Protein AF-A0A6B3DST4-F1 (afdb_monomer_lite)

pLDDT: mean 80.7, std 15.87, range [46.38, 97.56]

Structure (mmCIF, N/CA/C/O backbone):
data_AF-A0A6B3DST4-F1
#
_entry.id   AF-A0A6B3DST4-F1
#
loop_
_atom_site.group_PDB
_atom_site.id
_atom_site.type_symbol
_atom_site.label_atom_id
_atom_site.label_alt_id
_atom_site.label_comp_id
_atom_site.label_asym_id
_atom_site.label_entity_id
_atom_site.label_seq_id
_atom_site.pdbx_PDB_ins_code
_atom_site.Cartn_x
_atom_site.Cartn_y
_atom_site.Cartn_z
_atom_site.occupancy
_atom_site.B_iso_or_equiv
_atom_site.auth_seq_id
_atom_site.auth_comp_id
_atom_site.auth_asym_id
_atom_site.auth_atom_id
_atom_site.pdbx_PDB_model_num
ATOM 1 N N . GLY A 1 1 ? -2.144 -21.201 3.291 1.00 46.38 1 GLY A N 1
ATOM 2 C CA . GLY A 1 1 ? -1.252 -20.138 2.783 1.00 46.38 1 GLY A CA 1
ATOM 3 C C . GLY A 1 1 ? -1.174 -18.999 3.790 1.00 46.38 1 GLY A C 1
ATOM 4 O O . GLY A 1 1 ? -2.079 -18.903 4.613 1.00 46.38 1 GLY A O 1
ATOM 5 N N . PRO A 1 2 ? -0.139 -18.144 3.737 1.00 53.22 2 PRO A N 1
ATOM 6 C CA . PRO A 1 2 ? 0.113 -17.064 4.709 1.00 53.22 2 PRO A CA 1
ATOM 7 C C . PRO A 1 2 ? -1.036 -16.045 4.869 1.00 53.22 2 PRO A C 1
ATOM 9 O O . PRO A 1 2 ? -1.097 -15.336 5.865 1.00 53.22 2 PRO A O 1
ATOM 12 N N . GLY A 1 3 ? -2.012 -16.017 3.954 1.00 53.97 3 GLY A N 1
ATOM 13 C CA . GLY A 1 3 ? -3.234 -15.213 4.082 1.00 53.97 3 GLY A CA 1
ATOM 14 C C . GLY A 1 3 ? -4.227 -15.646 5.174 1.00 53.97 3 GLY A C 1
ATOM 15 O O . GLY A 1 3 ? -5.203 -14.930 5.383 1.00 53.97 3 GLY A O 1
ATOM 16 N N . ALA A 1 4 ? -4.004 -16.776 5.856 1.00 62.38 4 ALA A N 1
ATOM 17 C CA . ALA A 1 4 ? -4.901 -17.308 6.890 1.00 62.38 4 ALA A CA 1
ATOM 18 C C . ALA A 1 4 ? -4.432 -17.060 8.339 1.00 62.38 4 ALA A C 1
ATOM 20 O O . ALA A 1 4 ? -5.167 -17.398 9.263 1.00 62.38 4 ALA A O 1
ATOM 21 N N . ASP A 1 5 ? -3.239 -16.489 8.555 1.00 82.88 5 ASP A N 1
ATOM 22 C CA . ASP A 1 5 ? -2.756 -16.167 9.904 1.00 82.88 5 ASP A CA 1
ATOM 23 C C . ASP A 1 5 ? -3.495 -14.926 10.457 1.00 82.88 5 ASP A C 1
ATOM 25 O O . ASP A 1 5 ? -3.380 -13.835 9.878 1.00 82.88 5 ASP A O 1
ATOM 29 N N . PRO A 1 6 ? -4.237 -15.048 11.577 1.00 83.06 6 PRO A N 1
ATOM 30 C CA . PRO A 1 6 ? -4.947 -13.929 12.195 1.00 83.06 6 PRO A CA 1
ATOM 31 C C . PRO A 1 6 ? -4.037 -12.752 12.573 1.00 83.06 6 PRO A C 1
ATOM 33 O O . PRO A 1 6 ? -4.447 -11.594 12.451 1.00 83.06 6 PRO A O 1
ATOM 36 N N . ALA A 1 7 ? -2.801 -13.023 13.007 1.00 88.00 7 ALA A N 1
ATOM 37 C CA . ALA A 1 7 ? -1.846 -11.986 13.384 1.00 88.00 7 ALA A CA 1
ATOM 38 C C . ALA A 1 7 ? -1.395 -11.190 12.155 1.00 88.00 7 ALA A C 1
ATOM 40 O O . ALA A 1 7 ? -1.383 -9.954 12.167 1.00 88.00 7 ALA A O 1
ATOM 41 N N . TYR A 1 8 ? -1.099 -11.891 11.062 1.00 86.25 8 TYR A N 1
ATOM 42 C CA . TYR A 1 8 ? -0.717 -11.254 9.810 1.00 86.25 8 TYR A CA 1
ATOM 43 C C . TYR A 1 8 ? -1.873 -10.458 9.191 1.00 86.25 8 TYR A C 1
ATOM 45 O O . TYR A 1 8 ? -1.676 -9.328 8.742 1.00 86.25 8 TYR A O 1
ATOM 53 N N . ALA A 1 9 ? -3.103 -10.979 9.251 1.00 87.44 9 ALA A N 1
ATOM 54 C CA . ALA A 1 9 ? -4.294 -10.263 8.795 1.00 87.44 9 ALA A CA 1
ATOM 55 C C . ALA A 1 9 ? -4.500 -8.934 9.548 1.00 87.44 9 ALA A C 1
ATOM 57 O O . ALA A 1 9 ? -4.776 -7.900 8.927 1.00 87.44 9 ALA A O 1
ATOM 58 N N . PHE A 1 10 ? -4.310 -8.936 10.872 1.00 88.62 10 PHE A N 1
ATOM 59 C CA . PHE A 1 10 ? -4.368 -7.722 11.686 1.00 88.62 10 PHE A CA 1
ATOM 60 C C . PHE A 1 10 ? -3.271 -6.720 11.305 1.00 88.62 10 PHE A C 1
ATOM 62 O O . PHE A 1 10 ? -3.553 -5.535 11.092 1.00 88.62 10 PHE A O 1
ATOM 69 N N . LEU A 1 11 ? -2.023 -7.187 11.187 1.00 92.00 11 LEU A N 1
ATOM 70 C CA . LEU A 1 11 ? -0.893 -6.337 10.813 1.00 92.00 11 LEU A CA 1
ATOM 71 C C . LEU A 1 11 ? -1.097 -5.711 9.435 1.00 92.00 11 LEU A C 1
ATOM 73 O O . LEU A 1 11 ? -0.920 -4.502 9.293 1.00 92.00 11 LEU A O 1
ATOM 77 N N . ARG A 1 12 ? -1.557 -6.485 8.450 1.00 93.50 12 ARG A N 1
ATOM 78 C C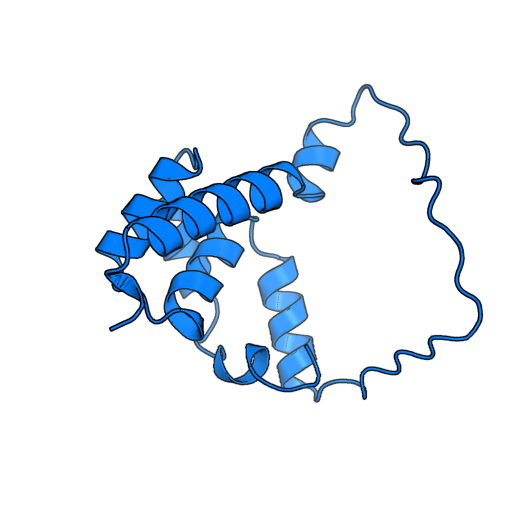A . ARG A 1 12 ? -1.875 -5.991 7.108 1.00 93.50 12 ARG A CA 1
ATOM 79 C C . ARG A 1 12 ? -2.895 -4.857 7.156 1.00 93.50 12 ARG A C 1
ATOM 81 O O . ARG A 1 12 ? -2.638 -3.785 6.614 1.00 93.50 12 ARG A O 1
ATOM 88 N N . ALA A 1 13 ? -4.027 -5.050 7.834 1.00 91.06 13 ALA A N 1
ATOM 89 C CA . ALA A 1 13 ? -5.051 -4.010 7.947 1.00 91.06 13 ALA A CA 1
ATOM 90 C C . ALA A 1 13 ? -4.505 -2.737 8.620 1.00 91.06 13 ALA A C 1
ATOM 92 O O . ALA A 1 13 ? -4.800 -1.621 8.183 1.00 91.06 13 ALA A O 1
ATOM 93 N N . ARG A 1 14 ? -3.662 -2.891 9.650 1.00 92.50 14 ARG A N 1
ATOM 94 C CA . ARG A 1 14 ? -3.006 -1.768 10.331 1.00 92.50 14 ARG A CA 1
ATOM 95 C C . ARG A 1 14 ? -2.039 -1.027 9.409 1.00 92.50 14 ARG A C 1
ATOM 97 O O . ARG A 1 14 ? -2.120 0.198 9.328 1.00 92.50 14 ARG A O 1
ATOM 104 N N . VAL A 1 15 ? -1.173 -1.747 8.699 1.00 92.94 15 VAL A N 1
ATOM 105 C CA . VAL A 1 15 ? -0.204 -1.176 7.754 1.00 92.94 15 VAL A CA 1
ATOM 106 C C . VAL A 1 15 ? -0.930 -0.430 6.637 1.00 92.94 15 VAL A C 1
ATOM 108 O O . VAL A 1 15 ? -0.656 0.752 6.422 1.00 92.94 15 VAL A O 1
ATOM 111 N N . VAL A 1 16 ? -1.929 -1.055 6.006 1.00 92.75 16 VAL A N 1
ATOM 112 C CA . VAL A 1 16 ? -2.737 -0.423 4.950 1.00 92.75 16 VAL A CA 1
ATOM 113 C C . VAL A 1 16 ? -3.400 0.850 5.472 1.00 92.75 16 VAL A C 1
ATOM 115 O O . VAL A 1 16 ? -3.270 1.906 4.857 1.00 92.75 16 VAL A O 1
ATOM 118 N N . ARG A 1 17 ? -4.034 0.807 6.650 1.00 92.06 17 ARG A N 1
ATOM 119 C CA . ARG A 1 17 ? -4.637 1.996 7.270 1.00 92.06 17 ARG A CA 1
ATOM 120 C C . ARG A 1 17 ? -3.618 3.121 7.470 1.00 92.06 17 ARG A C 1
ATOM 122 O O . ARG A 1 17 ? -3.904 4.271 7.135 1.00 92.06 17 ARG A O 1
ATOM 129 N N . THR A 1 18 ? -2.434 2.811 8.002 1.00 88.25 18 THR A N 1
ATOM 130 C CA . THR A 1 18 ? -1.383 3.818 8.221 1.00 88.25 18 THR A CA 1
ATOM 131 C C . THR A 1 18 ? -0.854 4.407 6.914 1.00 88.25 18 THR A C 1
ATOM 133 O O . THR A 1 18 ? -0.696 5.625 6.820 1.00 88.25 18 THR A O 1
ATOM 136 N N . ALA A 1 19 ? -0.665 3.582 5.882 1.00 88.75 19 ALA A N 1
ATOM 137 C CA . ALA A 1 19 ? -0.224 4.030 4.567 1.00 88.75 19 ALA A CA 1
ATOM 138 C C . ALA A 1 19 ? -1.261 4.953 3.905 1.00 88.75 19 ALA A C 1
ATOM 140 O O . ALA A 1 19 ? -0.916 6.031 3.422 1.00 88.75 19 ALA A O 1
ATOM 141 N N . LEU A 1 20 ? -2.549 4.592 3.961 1.00 89.88 20 LEU A N 1
ATOM 142 C CA . LEU A 1 20 ? -3.643 5.422 3.442 1.00 89.88 20 LEU A CA 1
ATOM 143 C C . LEU A 1 20 ? -3.768 6.760 4.188 1.00 89.88 20 LEU A C 1
ATOM 145 O O . LEU A 1 20 ? -4.079 7.789 3.585 1.00 89.88 20 LEU A O 1
ATOM 149 N N . ALA A 1 21 ? -3.501 6.782 5.496 1.00 86.25 21 ALA A N 1
ATOM 150 C CA . ALA A 1 21 ? -3.475 8.020 6.273 1.00 86.25 21 ALA A CA 1
ATOM 151 C C . ALA A 1 21 ? -2.317 8.952 5.866 1.00 86.25 21 ALA A C 1
ATOM 153 O O . ALA A 1 21 ? -2.451 10.175 5.952 1.00 86.25 21 ALA A O 1
ATOM 154 N N . ALA A 1 22 ? -1.206 8.391 5.386 1.00 82.19 22 ALA A N 1
ATOM 155 C CA . ALA A 1 22 ? -0.043 9.133 4.917 1.00 82.19 22 ALA A CA 1
ATOM 156 C C . ALA A 1 22 ? -0.156 9.605 3.454 1.00 82.19 22 ALA A C 1
ATOM 158 O O . ALA A 1 22 ? 0.769 10.254 2.962 1.00 82.19 22 ALA A O 1
ATOM 159 N N . ASP A 1 23 ? -1.257 9.348 2.744 1.00 81.38 23 ASP A N 1
ATOM 160 C CA . ASP A 1 23 ? -1.357 9.688 1.324 1.00 81.38 23 ASP A CA 1
ATOM 161 C C . ASP A 1 23 ? -1.149 11.201 1.065 1.00 81.38 23 ASP A C 1
ATOM 163 O O . ASP A 1 23 ? -1.890 12.047 1.585 1.00 81.38 23 ASP A O 1
ATOM 167 N N . PRO A 1 24 ? -0.125 11.592 0.284 1.00 70.19 24 PRO A N 1
ATOM 168 C CA . PRO A 1 24 ? 0.153 12.995 0.009 1.00 70.19 24 PRO A CA 1
ATOM 169 C C . PRO A 1 24 ? -0.955 13.678 -0.802 1.00 70.19 24 PRO A C 1
ATOM 171 O O . PRO A 1 24 ? -1.142 14.879 -0.616 1.00 70.19 24 PRO A O 1
ATOM 174 N N . LEU A 1 25 ? -1.715 12.961 -1.644 1.00 69.00 25 LEU A N 1
ATOM 175 C CA . LEU A 1 25 ? -2.850 13.536 -2.385 1.00 69.00 25 LEU A CA 1
ATOM 176 C C . LEU A 1 25 ? -3.984 13.930 -1.433 1.00 69.00 25 LEU A C 1
ATOM 178 O O . LEU A 1 25 ? -4.433 15.078 -1.450 1.00 69.00 25 LEU A O 1
ATOM 182 N N . ARG A 1 26 ? -4.353 13.041 -0.505 1.00 66.44 26 ARG A N 1
ATOM 183 C CA . ARG A 1 26 ? -5.283 13.353 0.590 1.00 66.44 26 ARG A CA 1
ATOM 184 C C . ARG A 1 26 ? -4.804 14.525 1.450 1.00 66.44 26 ARG A C 1
ATOM 186 O O . ARG A 1 26 ? -5.594 15.389 1.828 1.00 66.44 26 ARG A O 1
ATOM 193 N N . ARG A 1 27 ? -3.499 14.602 1.729 1.00 61.81 27 ARG A N 1
ATOM 194 C CA . ARG A 1 27 ? -2.917 15.724 2.481 1.00 61.81 27 ARG A CA 1
ATOM 195 C C . ARG A 1 27 ? -2.907 17.036 1.694 1.00 61.81 27 ARG A C 1
ATOM 197 O O . ARG A 1 27 ? -3.036 18.072 2.328 1.00 61.81 27 ARG A O 1
ATOM 204 N N . ARG A 1 28 ? -2.773 17.018 0.361 1.00 59.47 28 ARG A N 1
ATOM 205 C CA . ARG A 1 28 ? -2.899 18.210 -0.506 1.00 59.47 28 ARG A CA 1
ATOM 206 C C . ARG A 1 28 ? -4.336 18.739 -0.532 1.00 59.47 28 ARG A C 1
ATOM 208 O O . ARG A 1 28 ? -4.519 19.939 -0.372 1.00 59.47 28 ARG A O 1
ATOM 215 N N . ALA A 1 29 ? -5.336 17.860 -0.616 1.00 60.34 29 ALA A N 1
ATOM 216 C CA . ALA A 1 29 ? -6.747 18.248 -0.507 1.00 60.34 29 ALA A CA 1
ATOM 217 C C . ALA A 1 29 ? -7.096 18.849 0.872 1.00 60.34 29 ALA A C 1
ATOM 219 O O . ALA A 1 29 ? -7.880 19.785 0.966 1.00 60.34 29 ALA A O 1
ATOM 220 N N . ALA A 1 30 ? -6.465 18.365 1.948 1.00 59.56 30 ALA A N 1
ATOM 221 C CA . ALA A 1 30 ? -6.642 18.897 3.304 1.00 59.56 30 ALA A CA 1
ATOM 222 C C . ALA A 1 30 ? -5.766 20.134 3.627 1.00 59.56 30 ALA A C 1
ATOM 224 O O . ALA A 1 30 ? -5.804 20.644 4.751 1.00 59.56 30 ALA A O 1
ATOM 225 N N . ARG A 1 31 ? -4.937 20.610 2.685 1.00 55.44 31 ARG A N 1
ATOM 226 C CA . ARG A 1 31 ? -3.839 21.562 2.945 1.00 55.44 31 ARG A CA 1
ATOM 227 C C . ARG A 1 31 ? -4.144 23.034 2.764 1.00 55.44 31 ARG A C 1
ATOM 229 O O . ARG A 1 31 ? -3.217 23.833 2.729 1.00 55.44 31 ARG A O 1
ATOM 236 N N . SER A 1 32 ? -5.405 23.435 2.80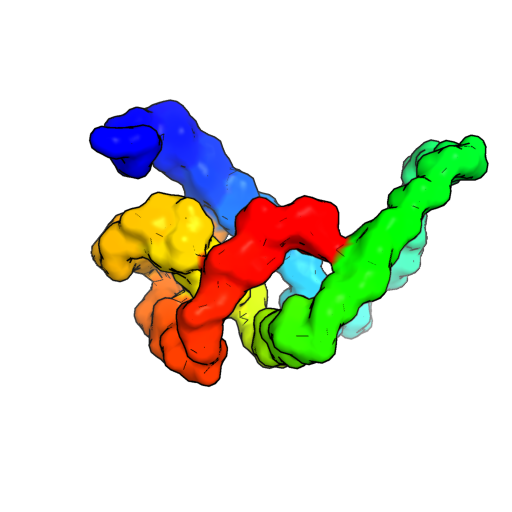5 1.00 56.03 32 SER A N 1
ATOM 237 C CA . SER A 1 32 ? -5.724 24.860 2.923 1.00 56.03 32 SER A CA 1
ATOM 238 C C . SER A 1 32 ? -5.317 25.471 4.280 1.00 56.03 32 SER A C 1
ATOM 240 O O . SER A 1 32 ? -5.431 26.681 4.429 1.00 56.03 32 SER A O 1
ATOM 242 N N . ARG A 1 33 ? -4.865 24.697 5.294 1.00 55.16 33 ARG A N 1
ATOM 243 C CA . ARG A 1 33 ? -4.615 25.239 6.656 1.00 55.16 33 ARG A CA 1
ATOM 244 C C . ARG A 1 33 ? -3.451 24.673 7.483 1.00 55.16 33 ARG A C 1
ATOM 246 O O . ARG A 1 33 ? -3.444 24.888 8.692 1.00 55.16 33 ARG A O 1
ATOM 253 N N . A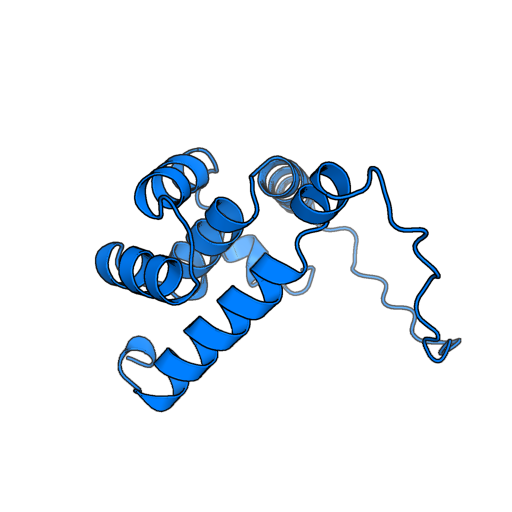RG A 1 34 ? -2.464 23.959 6.931 1.00 52.22 34 ARG A N 1
ATOM 254 C CA . ARG A 1 34 ? -1.307 23.525 7.752 1.00 52.22 34 ARG A CA 1
ATOM 255 C C . ARG A 1 34 ? 0.014 23.638 7.001 1.00 52.22 34 ARG A C 1
ATOM 257 O O . ARG A 1 34 ? 0.274 22.866 6.079 1.00 52.22 34 ARG A O 1
ATOM 264 N N . VAL A 1 35 ? 0.831 24.591 7.456 1.00 57.62 35 VAL A N 1
ATOM 265 C CA . VAL A 1 35 ? 2.273 24.697 7.197 1.00 57.62 35 VAL A CA 1
ATOM 266 C C . VAL A 1 35 ? 2.880 23.319 7.429 1.00 57.62 35 VAL A C 1
ATOM 268 O O . VAL A 1 35 ? 2.735 22.784 8.529 1.00 57.62 35 VAL A O 1
ATOM 271 N N . HIS A 1 36 ? 3.510 22.713 6.416 1.00 57.62 36 HIS A N 1
ATOM 272 C CA . HIS A 1 36 ? 4.361 21.566 6.702 1.00 57.62 36 HIS A CA 1
ATOM 273 C C . HIS A 1 36 ? 5.808 21.967 6.893 1.00 57.62 36 HIS A C 1
ATOM 275 O O . HIS A 1 36 ? 6.484 22.425 5.980 1.00 57.62 36 HIS A O 1
ATOM 281 N N . LEU A 1 37 ? 6.253 21.755 8.126 1.00 58.12 37 LEU A N 1
ATOM 282 C CA . LEU A 1 37 ? 7.656 21.666 8.453 1.00 58.12 37 LEU A CA 1
ATOM 283 C C . LEU A 1 37 ? 8.170 20.318 7.919 1.00 58.12 37 LEU A C 1
ATOM 285 O O . LEU A 1 37 ? 7.495 19.297 8.109 1.00 58.12 37 LEU A O 1
ATOM 289 N N . PRO A 1 38 ? 9.313 20.293 7.215 1.00 61.84 38 PRO A N 1
ATOM 290 C CA . PRO A 1 38 ? 9.963 19.043 6.848 1.00 61.84 38 PRO A CA 1
ATOM 291 C C . PRO A 1 38 ? 10.316 18.252 8.120 1.00 61.84 38 PRO A C 1
ATOM 293 O O . PRO A 1 38 ? 10.578 18.855 9.164 1.00 61.84 38 PRO A O 1
ATOM 296 N N . PRO A 1 39 ? 10.289 16.908 8.077 1.00 57.62 39 PRO A N 1
ATOM 297 C CA . PRO A 1 39 ? 10.643 16.112 9.240 1.00 57.62 39 PRO A CA 1
ATOM 298 C C . PRO A 1 39 ? 12.112 16.348 9.618 1.00 57.62 39 PRO A C 1
ATOM 300 O O . PRO A 1 39 ? 12.980 16.406 8.747 1.00 57.62 39 PRO A O 1
ATOM 303 N N . LEU A 1 40 ? 12.371 16.447 10.926 1.00 61.56 40 LEU A N 1
ATOM 304 C CA . LEU A 1 40 ? 13.696 16.438 11.558 1.00 61.56 40 LEU A CA 1
ATOM 305 C C . LEU A 1 40 ? 14.336 15.046 11.386 1.00 61.56 40 LEU A C 1
ATOM 307 O O . LEU A 1 40 ? 14.478 14.292 12.343 1.00 61.56 40 LEU A O 1
ATOM 311 N N . MET A 1 41 ? 14.608 14.634 10.150 1.00 52.97 41 MET A N 1
ATOM 312 C CA . MET A 1 41 ? 15.236 13.342 9.875 1.00 52.97 41 MET A CA 1
ATOM 313 C C . MET A 1 41 ? 16.745 13.434 10.129 1.00 52.97 41 MET A C 1
ATOM 315 O O . MET A 1 41 ? 17.352 14.447 9.768 1.00 52.97 41 MET A O 1
ATOM 319 N N . PRO A 1 42 ? 17.380 12.383 10.679 1.00 55.59 42 PRO A N 1
ATOM 320 C CA . PRO A 1 42 ? 18.831 12.291 10.682 1.00 55.59 42 PRO A CA 1
ATOM 321 C C . PRO A 1 42 ? 19.312 12.165 9.230 1.00 55.59 42 PRO A C 1
ATOM 323 O O . PRO A 1 42 ? 18.994 11.208 8.526 1.00 55.59 42 PRO A O 1
ATOM 326 N N . GLN A 1 43 ? 20.053 13.167 8.761 1.00 59.25 43 GLN A N 1
ATOM 327 C CA . GLN A 1 43 ? 20.693 13.159 7.449 1.00 59.25 43 GLN A CA 1
ATOM 328 C C . GLN A 1 43 ? 21.884 12.197 7.481 1.00 59.25 43 GLN A C 1
ATOM 330 O O . GLN A 1 43 ? 22.969 12.558 7.930 1.00 59.25 43 GLN A O 1
ATOM 335 N N . VAL A 1 44 ? 21.703 10.969 6.999 1.00 59.28 44 VAL A N 1
ATOM 336 C CA . VAL A 1 44 ? 22.830 10.057 6.766 1.00 59.28 44 VAL A CA 1
ATOM 337 C C . VAL A 1 44 ? 23.481 10.376 5.421 1.00 59.28 44 VAL A C 1
ATOM 339 O O . VAL A 1 44 ? 22.990 10.003 4.358 1.00 59.28 44 VAL A O 1
ATOM 342 N N . TRP A 1 45 ? 24.607 11.086 5.471 1.00 52.84 45 TRP A N 1
ATOM 343 C CA . TRP A 1 45 ? 25.520 11.228 4.340 1.00 52.84 45 TRP A CA 1
ATOM 344 C C . TRP A 1 45 ? 26.184 9.869 4.078 1.00 52.84 45 TRP A C 1
ATOM 346 O O . TRP A 1 45 ? 26.922 9.380 4.927 1.00 52.84 45 TRP A O 1
ATOM 356 N N . GLY A 1 46 ? 25.927 9.246 2.924 1.00 60.16 46 GLY A N 1
ATOM 357 C CA . GLY A 1 46 ? 26.682 8.062 2.480 1.00 60.16 46 GLY A CA 1
ATOM 358 C C . GLY A 1 46 ? 25.864 6.851 2.034 1.00 60.16 46 GLY A C 1
ATOM 359 O O . GLY A 1 46 ? 26.428 5.957 1.409 1.00 60.16 46 GLY A O 1
ATOM 360 N N . LEU A 1 47 ? 24.545 6.821 2.249 1.00 57.06 47 LEU A N 1
ATOM 361 C CA . LEU A 1 47 ? 23.696 5.828 1.586 1.00 57.06 47 LEU A CA 1
ATOM 362 C C . LEU A 1 47 ? 23.413 6.283 0.155 1.00 57.06 47 LEU A C 1
ATOM 364 O O . LEU A 1 47 ? 22.418 6.944 -0.134 1.00 57.06 47 LEU A O 1
ATOM 368 N N . LYS A 1 48 ? 24.317 5.922 -0.757 1.00 53.47 48 LYS A N 1
ATOM 369 C CA . LYS A 1 48 ? 24.047 5.946 -2.193 1.00 53.47 48 LYS A CA 1
ATOM 370 C C . LYS A 1 48 ? 23.132 4.763 -2.507 1.00 53.47 48 LYS A C 1
ATOM 372 O O . LYS A 1 48 ? 23.576 3.732 -3.001 1.00 53.47 48 LYS A O 1
ATOM 377 N N . LEU A 1 49 ? 21.848 4.904 -2.174 1.00 54.56 49 LEU A N 1
ATOM 378 C CA . LEU A 1 49 ? 20.821 4.096 -2.814 1.00 54.56 49 LEU A CA 1
ATOM 379 C C . LEU A 1 49 ? 20.770 4.615 -4.250 1.00 54.56 49 LEU A C 1
ATOM 381 O O . LEU A 1 49 ? 20.133 5.621 -4.545 1.00 54.56 49 LEU A O 1
ATOM 385 N N . PHE A 1 50 ? 21.569 4.013 -5.120 1.00 51.06 50 PHE A N 1
ATOM 386 C CA . PHE A 1 50 ? 21.309 4.062 -6.542 1.00 51.06 50 PHE A CA 1
ATOM 387 C C . PHE A 1 50 ? 20.378 2.890 -6.815 1.00 51.06 50 PHE A C 1
ATOM 389 O O . PHE A 1 50 ? 20.887 1.806 -7.118 1.00 51.06 50 PHE A O 1
ATOM 396 N N . PRO A 1 51 ? 19.043 3.036 -6.695 1.00 55.22 51 PRO A N 1
ATOM 397 C CA . PRO A 1 51 ? 18.213 2.134 -7.466 1.00 55.22 51 PRO A CA 1
ATOM 398 C C . PRO A 1 51 ? 18.738 2.260 -8.898 1.00 55.22 51 PRO A C 1
ATOM 400 O O . PRO A 1 51 ? 18.892 3.373 -9.419 1.00 55.22 51 PRO A O 1
ATOM 403 N N . ARG A 1 52 ? 19.164 1.143 -9.497 1.00 55.06 52 ARG A N 1
ATOM 404 C CA . ARG A 1 52 ? 19.418 1.150 -10.939 1.00 55.06 52 ARG A CA 1
ATOM 405 C C . ARG A 1 52 ? 18.116 1.644 -11.542 1.00 55.06 52 ARG A C 1
ATOM 407 O O . ARG A 1 52 ? 17.067 1.171 -11.119 1.00 55.06 52 ARG A O 1
ATOM 414 N N . SER A 1 53 ? 18.182 2.649 -12.415 1.00 57.28 53 SER A N 1
ATOM 415 C CA . SER A 1 53 ? 16.997 3.159 -13.095 1.00 57.28 53 SER A CA 1
ATOM 416 C C . SER A 1 53 ? 16.231 1.941 -13.596 1.00 57.28 53 SER A C 1
ATOM 418 O O . SER A 1 53 ? 16.783 1.193 -14.407 1.00 57.28 53 SER A O 1
ATOM 420 N N . GLY A 1 54 ? 15.042 1.692 -13.039 1.00 63.81 54 GLY A N 1
ATOM 421 C CA . GLY A 1 54 ? 14.179 0.624 -13.527 1.00 63.81 54 GLY A CA 1
ATOM 422 C C . GLY A 1 54 ? 14.019 0.790 -15.035 1.00 63.81 54 GLY A C 1
ATOM 423 O O . GLY A 1 54 ? 14.145 1.907 -15.560 1.00 63.81 54 GLY A O 1
ATOM 424 N N . GLY A 1 55 ? 13.817 -0.312 -15.746 1.00 78.75 55 GLY A N 1
ATOM 425 C CA . GLY A 1 55 ? 13.542 -0.261 -17.173 1.00 78.75 55 GLY A CA 1
ATOM 426 C C . GLY A 1 55 ? 12.335 0.632 -17.505 1.00 78.75 55 GLY A C 1
ATOM 427 O O . GLY A 1 55 ? 11.637 1.193 -16.652 1.00 78.75 55 GLY A O 1
ATOM 428 N N . ALA A 1 56 ? 12.091 0.813 -18.802 1.00 83.38 56 ALA A N 1
ATOM 429 C CA . ALA A 1 56 ? 10.997 1.664 -19.269 1.00 83.38 56 ALA A CA 1
ATOM 430 C C . ALA A 1 56 ? 9.621 1.202 -18.745 1.00 83.38 56 ALA A C 1
ATOM 432 O O . ALA A 1 56 ? 8.731 2.030 -18.551 1.00 83.38 56 ALA A O 1
ATOM 433 N N . ASP A 1 57 ? 9.456 -0.097 -18.487 1.00 81.12 57 ASP A N 1
ATOM 434 C CA . ASP A 1 57 ? 8.206 -0.683 -18.009 1.00 81.12 57 ASP A CA 1
ATOM 435 C C . ASP A 1 57 ? 7.944 -0.418 -16.524 1.00 81.12 57 ASP A C 1
ATOM 437 O O . ASP A 1 57 ? 6.797 -0.178 -16.144 1.00 81.12 57 ASP A O 1
ATOM 441 N N . GLU A 1 58 ? 8.987 -0.405 -15.701 1.00 82.31 58 GLU A N 1
ATOM 442 C CA . GLU A 1 58 ? 8.954 -0.081 -14.278 1.00 82.31 58 GLU A CA 1
ATOM 443 C C . GLU A 1 58 ? 8.608 1.395 -14.086 1.00 82.31 58 GLU A C 1
ATOM 445 O O . GLU A 1 58 ? 7.739 1.731 -13.282 1.00 82.31 58 GLU A O 1
ATOM 450 N N . LEU A 1 59 ? 9.202 2.277 -14.900 1.00 84.81 59 LEU A N 1
ATOM 451 C CA . LEU A 1 59 ? 8.863 3.700 -14.900 1.00 84.81 59 LEU A CA 1
ATOM 452 C C . LEU A 1 59 ? 7.433 3.951 -15.403 1.00 84.81 59 LEU A C 1
ATOM 454 O O . LEU A 1 59 ? 6.721 4.795 -14.855 1.00 84.81 59 LEU A O 1
ATOM 458 N N . ALA A 1 60 ? 6.995 3.231 -16.439 1.00 88.44 60 ALA A N 1
ATOM 459 C CA . ALA A 1 60 ? 5.623 3.325 -16.928 1.00 88.44 60 ALA A CA 1
ATOM 460 C C . ALA A 1 60 ? 4.615 2.856 -15.865 1.00 88.44 60 ALA A C 1
ATOM 462 O O . ALA A 1 60 ? 3.590 3.512 -15.662 1.00 88.44 60 ALA A O 1
ATOM 463 N N . LEU A 1 61 ? 4.924 1.768 -15.151 1.00 88.31 61 LEU A N 1
ATOM 464 C CA . LEU A 1 61 ? 4.106 1.280 -14.045 1.00 88.31 61 LEU A CA 1
ATOM 465 C C . LEU A 1 61 ? 4.063 2.294 -12.894 1.00 88.31 61 LEU A C 1
ATOM 467 O O . LEU A 1 61 ? 2.977 2.591 -12.397 1.00 88.31 61 LEU A O 1
ATOM 471 N N . ASP A 1 62 ? 5.204 2.865 -12.502 1.00 87.00 62 ASP A N 1
ATOM 472 C CA . ASP A 1 62 ? 5.264 3.880 -11.444 1.00 87.00 62 ASP A CA 1
ATOM 473 C C . ASP A 1 62 ? 4.389 5.098 -11.783 1.00 87.00 62 ASP A C 1
ATOM 475 O O . ASP A 1 62 ? 3.576 5.536 -10.967 1.00 87.00 62 ASP A O 1
ATOM 479 N N . GLN A 1 63 ? 4.440 5.585 -13.028 1.00 89.56 63 GLN A N 1
ATOM 480 C CA . GLN A 1 63 ? 3.582 6.685 -13.487 1.00 89.56 63 GLN A CA 1
ATOM 481 C C . GLN A 1 63 ? 2.088 6.329 -13.444 1.00 89.56 63 GLN A C 1
ATOM 483 O O . GLN A 1 63 ? 1.271 7.133 -12.983 1.00 89.56 63 GLN A O 1
ATOM 488 N N . GLN A 1 64 ? 1.717 5.127 -13.895 1.00 92.19 64 GLN A N 1
ATOM 489 C CA . GLN A 1 64 ? 0.332 4.648 -13.843 1.00 92.19 64 GLN A CA 1
ATOM 490 C C . GLN A 1 64 ? -0.173 4.546 -12.400 1.00 92.19 64 GLN A C 1
ATOM 492 O O . GLN A 1 64 ? -1.274 5.008 -12.093 1.00 92.19 64 GLN A O 1
ATOM 497 N N . LEU A 1 65 ? 0.640 3.994 -11.495 1.00 91.06 65 LEU A N 1
ATOM 498 C CA . LEU A 1 65 ? 0.303 3.881 -10.079 1.00 91.06 65 LEU A CA 1
ATOM 499 C C . LEU A 1 65 ? 0.221 5.257 -9.412 1.00 91.06 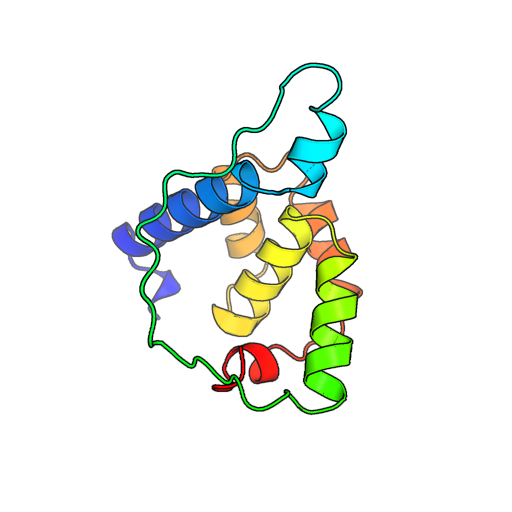65 LEU A C 1
ATOM 501 O O . LEU A 1 65 ? -0.716 5.505 -8.653 1.00 91.06 65 LEU A O 1
ATOM 505 N N . ALA A 1 66 ? 1.138 6.177 -9.713 1.00 89.31 66 ALA A N 1
ATOM 506 C CA . ALA A 1 66 ? 1.137 7.534 -9.168 1.00 89.31 66 ALA A CA 1
ATOM 507 C C . ALA A 1 66 ? -0.141 8.319 -9.518 1.00 89.31 66 ALA A C 1
ATOM 509 O O . ALA A 1 66 ? -0.589 9.146 -8.718 1.00 89.31 66 ALA A O 1
ATOM 510 N N . ALA A 1 67 ? -0.755 8.032 -10.670 1.00 91.12 67 ALA A N 1
ATOM 511 C CA . ALA A 1 67 ? -2.023 8.624 -11.093 1.00 91.12 67 ALA A CA 1
ATOM 512 C C . ALA A 1 67 ? -3.253 8.046 -10.362 1.00 91.12 67 ALA A C 1
ATOM 514 O O . ALA A 1 67 ? -4.310 8.681 -10.333 1.00 91.12 67 ALA A O 1
ATOM 515 N N . LEU A 1 68 ? -3.143 6.860 -9.753 1.00 92.38 68 LEU A N 1
ATOM 516 C CA . LEU A 1 68 ? -4.239 6.246 -9.008 1.00 92.38 68 LEU A CA 1
ATOM 517 C C . LEU A 1 68 ? -4.426 6.881 -7.622 1.00 92.38 68 LEU A C 1
ATOM 519 O O . LEU A 1 68 ? -3.454 7.273 -6.973 1.00 92.38 68 LEU A O 1
ATOM 523 N N . PRO A 1 69 ? -5.658 6.906 -7.081 1.00 92.19 69 PRO A N 1
ATOM 524 C CA . PRO A 1 69 ? -5.874 7.235 -5.677 1.00 92.19 69 PRO A CA 1
ATOM 525 C C . PRO A 1 69 ? -5.283 6.149 -4.761 1.00 92.19 69 PRO A C 1
ATOM 527 O O . PRO A 1 69 ? -5.194 4.976 -5.128 1.00 92.19 69 PRO A O 1
ATOM 530 N N . ALA A 1 70 ? -4.913 6.519 -3.532 1.00 93.50 70 ALA A N 1
ATOM 531 C CA . ALA A 1 70 ? -4.230 5.608 -2.606 1.00 93.50 70 ALA A CA 1
ATOM 532 C C . ALA A 1 70 ? -4.958 4.274 -2.332 1.00 93.50 70 ALA A C 1
ATOM 534 O O . ALA A 1 70 ? -4.280 3.246 -2.316 1.00 93.50 70 ALA A O 1
ATOM 535 N N . PRO A 1 71 ? -6.298 4.230 -2.176 1.00 95.94 71 PRO A N 1
ATOM 536 C CA . PRO A 1 71 ? -7.012 2.963 -2.028 1.00 95.94 71 PRO A CA 1
ATOM 537 C C . PRO A 1 71 ? -6.858 2.029 -3.233 1.00 95.94 71 PRO A C 1
ATOM 539 O O . PRO A 1 71 ? -6.742 0.822 -3.048 1.00 95.94 71 PRO A O 1
ATOM 542 N N . ALA A 1 72 ? -6.813 2.571 -4.453 1.00 96.25 72 ALA A N 1
ATOM 543 C CA . ALA A 1 72 ? -6.646 1.774 -5.665 1.00 96.25 72 ALA A CA 1
ATOM 544 C C . ALA A 1 72 ? -5.222 1.211 -5.781 1.00 96.25 72 ALA A C 1
ATOM 546 O O . ALA A 1 72 ? -5.055 0.038 -6.101 1.00 96.25 72 ALA A O 1
ATOM 547 N N . ARG A 1 73 ? -4.194 1.990 -5.412 1.00 95.44 73 ARG A N 1
ATOM 548 C CA . ARG A 1 73 ? -2.819 1.464 -5.301 1.00 95.44 73 ARG A CA 1
ATOM 549 C C . ARG A 1 73 ? -2.721 0.328 -4.279 1.00 95.44 73 ARG A C 1
ATOM 551 O O . ARG A 1 73 ? -2.088 -0.687 -4.543 1.00 95.44 73 ARG A O 1
ATOM 558 N N . ALA A 1 74 ? -3.376 0.479 -3.125 1.00 96.25 74 ALA A N 1
ATOM 559 C CA . ALA A 1 74 ? -3.421 -0.576 -2.115 1.00 96.25 74 ALA A CA 1
ATOM 560 C C . ALA A 1 74 ? -4.121 -1.838 -2.650 1.00 96.25 74 ALA A C 1
ATOM 562 O O . ALA A 1 74 ? -3.616 -2.939 -2.457 1.00 96.25 74 ALA A O 1
ATOM 563 N N . ALA A 1 75 ? -5.242 -1.684 -3.362 1.00 97.19 75 ALA A N 1
ATOM 564 C CA . ALA A 1 75 ? -5.946 -2.799 -3.991 1.00 97.19 75 ALA A CA 1
ATOM 565 C C . ALA A 1 75 ? -5.075 -3.532 -5.028 1.00 97.19 75 ALA A C 1
ATOM 567 O O . ALA A 1 75 ? -5.066 -4.760 -5.040 1.00 97.19 75 ALA A O 1
ATO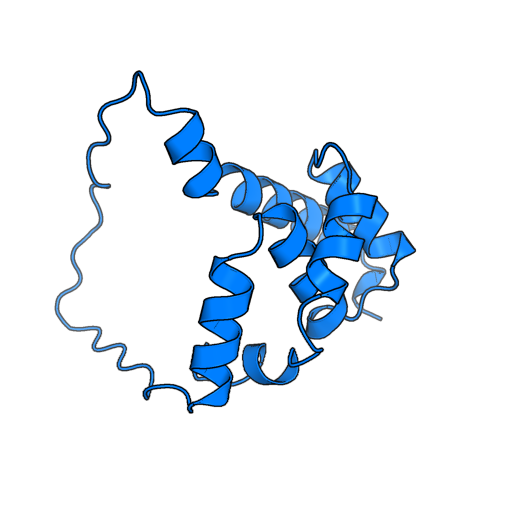M 568 N N . TYR A 1 76 ? -4.316 -2.797 -5.850 1.00 95.12 76 TYR A N 1
ATOM 569 C CA . TYR A 1 76 ? -3.382 -3.366 -6.829 1.00 95.12 76 TYR A CA 1
ATOM 570 C C . TYR A 1 76 ? -2.337 -4.271 -6.155 1.00 95.12 76 TYR A C 1
ATOM 572 O O . TYR A 1 76 ? -2.212 -5.444 -6.496 1.00 95.12 76 TYR A O 1
ATOM 580 N N . VAL A 1 77 ? -1.662 -3.764 -5.117 1.00 93.56 77 VAL A N 1
ATOM 581 C CA . VAL A 1 77 ? -0.630 -4.511 -4.374 1.00 93.56 77 VAL A CA 1
ATOM 582 C C . VAL A 1 77 ? -1.203 -5.735 -3.657 1.00 93.56 77 VAL A C 1
ATOM 584 O O . VAL A 1 77 ? -0.629 -6.819 -3.728 1.00 93.56 77 VAL A O 1
ATOM 587 N N . LEU A 1 78 ? -2.348 -5.591 -2.985 1.00 94.56 78 LEU A N 1
ATOM 588 C CA . LEU A 1 78 ? -2.975 -6.696 -2.256 1.00 94.56 78 LEU A CA 1
ATOM 589 C C . LEU A 1 78 ? -3.398 -7.850 -3.181 1.00 94.56 78 LEU A C 1
ATOM 591 O O . LEU A 1 78 ? -3.397 -9.006 -2.766 1.00 94.56 78 LEU A O 1
ATOM 595 N N . ARG A 1 79 ? -3.765 -7.545 -4.427 1.00 93.44 79 ARG A N 1
ATOM 596 C CA . ARG A 1 79 ? -4.134 -8.557 -5.423 1.00 93.44 79 ARG A CA 1
ATOM 597 C C . ARG A 1 79 ? -2.925 -9.194 -6.075 1.00 93.44 79 ARG A C 1
ATOM 599 O O . ARG A 1 79 ? -2.908 -10.403 -6.231 1.00 93.44 79 ARG A O 1
ATOM 606 N N . GLY A 1 80 ? -1.944 -8.396 -6.473 1.00 89.88 80 GLY A N 1
ATOM 607 C CA . GLY A 1 80 ? -0.837 -8.911 -7.263 1.00 89.88 80 GLY A CA 1
ATOM 608 C C . GLY A 1 80 ? 0.321 -9.456 -6.425 1.00 89.88 80 GLY A C 1
ATOM 609 O O . GLY A 1 80 ? 0.799 -10.553 -6.699 1.00 89.88 80 GLY A O 1
ATOM 610 N N . LEU A 1 81 ? 0.766 -8.726 -5.391 1.00 86.88 81 LEU A N 1
ATOM 611 C CA . LEU A 1 81 ? 1.911 -9.138 -4.561 1.00 86.88 81 LEU A CA 1
ATOM 612 C C . LEU A 1 81 ? 1.475 -10.107 -3.468 1.00 86.88 81 LEU A C 1
ATOM 614 O O . LEU A 1 81 ? 2.088 -11.148 -3.264 1.00 86.88 81 LEU A O 1
ATOM 618 N N . GLU A 1 82 ? 0.388 -9.773 -2.776 1.00 88.31 82 GLU A N 1
ATOM 619 C CA . GLU A 1 82 ? -0.141 -10.603 -1.688 1.00 88.31 82 GLU A CA 1
ATOM 620 C C . GLU A 1 82 ? -1.076 -11.713 -2.193 1.00 88.31 82 GLU A C 1
ATOM 622 O O . GLU A 1 82 ? -1.533 -12.533 -1.393 1.00 88.31 82 GLU A O 1
ATOM 627 N N . GLN A 1 83 ? -1.372 -11.730 -3.501 1.00 91.12 83 GLN A N 1
ATOM 628 C CA . GLN A 1 83 ? -2.196 -12.740 -4.177 1.00 91.12 83 GLN A CA 1
ATOM 629 C C . GLN A 1 83 ? -3.534 -13.005 -3.475 1.00 91.12 83 GLN A C 1
ATOM 631 O O . GLN A 1 83 ? -4.038 -14.131 -3.446 1.00 91.12 83 GLN A O 1
ATOM 636 N N . LEU A 1 84 ? -4.114 -11.967 -2.864 1.00 93.12 84 LEU A N 1
ATOM 637 C CA . LEU A 1 84 ? -5.373 -12.104 -2.151 1.00 93.12 84 LEU A CA 1
ATOM 638 C C . LEU A 1 84 ? -6.540 -12.215 -3.132 1.00 93.12 84 LEU A C 1
ATOM 640 O O . LEU A 1 84 ? -6.610 -11.440 -4.091 1.00 93.12 84 LEU A O 1
ATOM 644 N N . PRO A 1 85 ? -7.510 -13.104 -2.854 1.00 93.56 85 PRO A N 1
ATOM 645 C CA . PRO A 1 85 ? -8.759 -13.109 -3.594 1.00 93.56 85 PRO A CA 1
ATOM 646 C C . PRO A 1 85 ? -9.525 -11.805 -3.332 1.00 93.56 85 PRO A C 1
ATOM 648 O O . PRO A 1 85 ? -9.358 -11.153 -2.296 1.00 93.56 85 PRO A O 1
ATOM 651 N N . GLU A 1 86 ? -10.364 -11.405 -4.286 1.00 94.19 86 GLU A N 1
ATOM 652 C CA . GLU A 1 86 ? -11.030 -10.098 -4.275 1.00 94.19 86 GLU A CA 1
ATOM 653 C C . GLU A 1 86 ? -11.843 -9.850 -2.994 1.00 94.19 86 GLU A C 1
ATOM 655 O O . GLU A 1 86 ? -11.778 -8.764 -2.417 1.00 94.19 86 GLU A O 1
ATOM 660 N N . ASP A 1 87 ? -12.531 -10.869 -2.478 1.00 95.69 87 ASP A N 1
ATOM 661 C CA . ASP A 1 87 ? -13.285 -10.793 -1.225 1.00 95.69 87 ASP A CA 1
ATOM 662 C C . ASP A 1 87 ? -12.384 -10.431 -0.031 1.00 95.69 87 ASP A C 1
ATOM 664 O O . ASP A 1 87 ? -12.754 -9.617 0.820 1.00 95.69 87 ASP A O 1
ATOM 668 N N . ALA A 1 88 ? -11.171 -10.987 0.024 1.00 94.88 88 ALA A N 1
ATOM 669 C CA . ALA A 1 88 ? -10.193 -10.669 1.055 1.00 94.88 88 ALA A CA 1
ATOM 670 C C . ALA A 1 88 ? -9.648 -9.244 0.900 1.00 94.88 88 ALA A C 1
ATOM 672 O O . ALA A 1 88 ? -9.461 -8.553 1.903 1.00 94.88 88 ALA A O 1
ATOM 673 N N . VAL A 1 89 ? -9.449 -8.774 -0.331 1.00 96.50 89 VAL A N 1
ATOM 674 C CA . VAL A 1 89 ? -9.021 -7.395 -0.611 1.00 96.50 89 VAL A CA 1
ATOM 675 C C . VAL A 1 89 ? -10.083 -6.401 -0.154 1.00 96.50 89 VAL A C 1
ATOM 677 O O . VAL A 1 89 ? -9.767 -5.462 0.579 1.00 96.50 89 VAL A O 1
ATOM 680 N N . LEU A 1 90 ? -11.350 -6.642 -0.497 1.00 97.50 90 LEU A N 1
ATOM 681 C CA . LEU A 1 90 ? -12.477 -5.819 -0.055 1.00 97.50 90 LEU A CA 1
ATOM 682 C C . LEU A 1 90 ? -12.563 -5.763 1.476 1.00 97.50 90 LEU A C 1
ATOM 684 O O . LEU A 1 90 ? -12.704 -4.673 2.039 1.00 97.50 90 LEU A O 1
ATOM 688 N N . ARG A 1 91 ? -12.399 -6.905 2.163 1.00 96.38 91 ARG A N 1
ATOM 689 C CA . ARG A 1 91 ? -12.351 -6.958 3.635 1.00 96.38 91 ARG A CA 1
ATOM 690 C C . ARG A 1 91 ? -11.208 -6.122 4.207 1.00 96.38 91 ARG A C 1
ATOM 692 O O . ARG A 1 91 ? -11.436 -5.355 5.139 1.00 96.38 91 ARG A O 1
ATOM 699 N N . VAL A 1 92 ? -9.996 -6.235 3.661 1.00 96.56 92 VAL A N 1
ATOM 700 C CA . VAL A 1 92 ? -8.826 -5.477 4.140 1.00 96.56 92 VAL A CA 1
ATOM 701 C C . VAL A 1 92 ? -9.022 -3.973 3.942 1.00 96.56 92 VAL A C 1
ATOM 703 O O . VAL A 1 92 ? -8.768 -3.199 4.864 1.00 96.56 92 VAL A O 1
ATOM 706 N N . LEU A 1 93 ? -9.504 -3.545 2.774 1.00 96.94 93 LEU A N 1
ATOM 707 C CA . LEU A 1 93 ? -9.745 -2.130 2.480 1.00 96.94 93 LEU A CA 1
ATOM 708 C C . LEU A 1 93 ? -10.864 -1.550 3.354 1.00 96.94 93 LEU A C 1
ATOM 710 O O . LEU A 1 93 ? -10.714 -0.453 3.896 1.00 96.94 93 LEU A O 1
ATOM 714 N N . SER A 1 94 ? -11.949 -2.301 3.555 1.00 96.75 94 SER A N 1
ATOM 715 C CA . SER A 1 94 ? -13.022 -1.924 4.480 1.00 96.75 94 SER A CA 1
ATOM 716 C C . SER A 1 94 ? -12.495 -1.795 5.913 1.00 96.75 94 SER A C 1
ATOM 718 O O . SER A 1 94 ? -12.671 -0.756 6.551 1.00 96.75 94 SER A O 1
ATOM 720 N N . ALA A 1 95 ? -11.731 -2.785 6.387 1.00 94.31 95 ALA A N 1
ATOM 721 C CA . ALA A 1 95 ? -11.084 -2.746 7.697 1.00 94.31 95 ALA A CA 1
ATOM 722 C C . ALA A 1 95 ? -10.065 -1.601 7.823 1.00 94.31 95 ALA A C 1
ATOM 724 O O . ALA A 1 95 ? -9.805 -1.125 8.928 1.00 94.31 95 ALA A O 1
ATOM 725 N N . ALA A 1 96 ? -9.494 -1.117 6.720 1.00 93.12 96 ALA A N 1
ATOM 726 C CA . ALA A 1 96 ? -8.622 0.053 6.697 1.00 93.12 96 ALA A CA 1
ATOM 727 C C . ALA A 1 96 ? -9.384 1.395 6.681 1.00 93.12 96 ALA A C 1
ATOM 729 O O . ALA A 1 96 ? -8.753 2.446 6.801 1.00 93.12 96 ALA A O 1
ATOM 730 N N . GLY A 1 97 ? -10.718 1.377 6.589 1.00 93.88 97 GLY A N 1
ATOM 731 C CA . GLY A 1 97 ? -11.571 2.567 6.575 1.00 93.88 97 GLY A CA 1
ATOM 732 C C . GLY A 1 97 ? -11.736 3.207 5.194 1.00 93.88 97 GLY A C 1
ATOM 733 O O . GLY A 1 97 ? -12.020 4.401 5.105 1.00 93.88 97 GLY A O 1
ATOM 734 N N . VAL A 1 98 ? -11.529 2.450 4.111 1.00 95.88 98 VAL A N 1
ATOM 735 C CA . VAL A 1 98 ? -11.811 2.919 2.746 1.00 95.88 98 VAL A CA 1
ATOM 736 C C . VAL A 1 98 ? -13.324 3.028 2.551 1.00 95.88 98 VAL A C 1
ATOM 738 O O . VAL A 1 98 ? -14.045 2.066 2.792 1.00 95.88 98 VAL A O 1
ATOM 741 N N . ALA A 1 99 ? -13.793 4.194 2.095 1.00 94.06 99 ALA A N 1
ATOM 742 C CA . ALA A 1 99 ? -15.222 4.482 1.941 1.00 94.06 99 ALA A CA 1
ATOM 743 C C . ALA A 1 99 ? -15.908 3.626 0.861 1.00 94.06 99 ALA A C 1
ATOM 745 O O . ALA A 1 99 ? -17.010 3.141 1.083 1.00 94.06 99 ALA A O 1
ATOM 746 N N . ASP A 1 100 ? -15.248 3.417 -0.283 1.00 96.88 100 ASP A N 1
ATOM 747 C CA . ASP A 1 100 ? -15.723 2.528 -1.351 1.00 96.88 100 ASP A CA 1
ATOM 748 C C . ASP A 1 100 ? -14.597 1.565 -1.777 1.00 96.88 100 ASP A C 1
ATOM 750 O O . ASP A 1 100 ? -13.803 1.873 -2.676 1.00 96.88 100 ASP A O 1
ATOM 754 N N . PRO A 1 101 ? -14.481 0.401 -1.108 1.00 97.38 101 PRO A N 1
ATOM 755 C CA . PRO A 1 101 ? -13.517 -0.633 -1.471 1.00 97.38 101 PRO A CA 1
ATOM 756 C C . PRO A 1 101 ? -13.706 -1.158 -2.900 1.00 97.38 101 PRO A C 1
ATOM 758 O O . PRO A 1 101 ? -12.724 -1.461 -3.574 1.00 97.38 101 PRO A O 1
ATOM 761 N N . GLY A 1 102 ? -14.948 -1.230 -3.386 1.00 97.56 102 GLY A N 1
ATOM 762 C CA . GLY A 1 102 ? -15.250 -1.739 -4.723 1.00 97.56 102 GLY A CA 1
ATOM 763 C C . GLY A 1 102 ? -14.760 -0.797 -5.820 1.00 97.56 102 GLY A C 1
ATOM 764 O O . GLY A 1 102 ? -14.176 -1.241 -6.807 1.00 97.56 102 GLY A O 1
ATOM 765 N N . ALA A 1 103 ? -14.932 0.517 -5.648 1.00 97.31 103 ALA A N 1
ATOM 766 C CA . ALA A 1 103 ? -14.359 1.501 -6.564 1.00 97.31 103 ALA A CA 1
ATOM 767 C C . ALA A 1 103 ? -12.830 1.433 -6.596 1.00 97.31 103 ALA A C 1
ATOM 769 O O . ALA A 1 103 ? -12.251 1.539 -7.677 1.00 97.31 103 ALA A O 1
ATOM 770 N N . ALA A 1 104 ? -12.189 1.208 -5.446 1.00 96.88 104 ALA A N 1
ATOM 771 C CA . ALA A 1 104 ? -10.742 1.043 -5.368 1.00 96.88 104 ALA A CA 1
ATOM 772 C C . ALA A 1 104 ? -10.257 -0.176 -6.173 1.00 96.88 104 ALA A C 1
ATOM 774 O O . ALA A 1 104 ? -9.296 -0.054 -6.933 1.00 96.88 104 ALA A O 1
ATOM 775 N N . VAL A 1 105 ? -10.953 -1.315 -6.073 1.00 97.56 105 VAL A N 1
ATOM 776 C CA . VAL A 1 105 ? -10.657 -2.517 -6.873 1.00 97.56 105 VAL A CA 1
ATOM 777 C C . VAL A 1 105 ? -10.839 -2.237 -8.367 1.00 97.56 105 VAL A C 1
ATOM 779 O O . VAL A 1 105 ? -9.891 -2.415 -9.128 1.00 97.56 105 VAL A O 1
ATOM 782 N N . ARG A 1 106 ? -11.985 -1.682 -8.787 1.00 97.19 106 ARG A N 1
ATOM 783 C CA . ARG A 1 106 ? -12.235 -1.333 -10.203 1.00 97.19 106 ARG A CA 1
ATOM 784 C C . ARG A 1 106 ? -11.228 -0.326 -10.763 1.00 97.19 106 ARG A C 1
ATOM 786 O O . ARG A 1 106 ? -10.944 -0.312 -11.955 1.00 97.19 106 ARG A O 1
ATOM 793 N N . GLN A 1 107 ? -10.724 0.586 -9.933 1.00 95.81 107 GLN A N 1
ATOM 794 C CA . GLN A 1 107 ? -9.672 1.524 -10.328 1.00 95.81 107 GLN A CA 1
ATOM 795 C C . GLN A 1 107 ? -8.322 0.837 -10.497 1.00 95.81 107 GLN A C 1
ATOM 797 O O . GLN A 1 107 ? -7.628 1.150 -11.460 1.00 95.81 107 GLN A O 1
ATOM 802 N N . ALA A 1 108 ? -7.984 -0.101 -9.614 1.00 95.12 108 ALA A N 1
ATOM 803 C CA . ALA A 1 108 ? -6.776 -0.904 -9.739 1.00 95.12 108 ALA A CA 1
ATOM 804 C C . ALA A 1 108 ? -6.770 -1.745 -11.024 1.00 95.12 108 ALA A C 1
ATOM 806 O O . ALA A 1 108 ? -5.737 -1.844 -11.668 1.00 95.12 108 ALA A O 1
ATOM 807 N N . GLU A 1 109 ? -7.924 -2.273 -11.446 1.00 94.00 109 GLU A N 1
ATOM 808 C CA . GLU A 1 109 ? -8.071 -3.072 -12.681 1.00 94.00 109 GLU A CA 1
ATOM 809 C C . GLU A 1 109 ? -7.756 -2.319 -13.970 1.00 94.00 109 GLU A C 1
ATOM 811 O O . GLU A 1 109 ? -7.514 -2.935 -15.003 1.00 94.00 109 GLU A O 1
ATOM 816 N N . ARG A 1 110 ? -7.752 -0.984 -13.928 1.00 93.12 110 ARG A N 1
ATOM 817 C CA . ARG A 1 110 ? -7.364 -0.173 -15.086 1.00 93.12 110 ARG A CA 1
ATOM 818 C C . ARG A 1 110 ? -5.858 -0.199 -15.340 1.00 93.12 110 ARG A C 1
ATOM 820 O O . ARG A 1 110 ? -5.433 0.211 -16.417 1.00 93.12 110 ARG A O 1
ATOM 827 N N . VAL A 1 111 ? -5.065 -0.635 -14.362 1.00 92.19 111 VAL A N 1
ATOM 828 C CA . VAL A 1 111 ? -3.622 -0.825 -14.509 1.00 92.19 111 VAL A CA 1
ATOM 829 C C . VAL A 1 111 ? -3.379 -2.293 -14.868 1.00 92.19 111 VAL A C 1
ATOM 831 O O . VAL A 1 111 ? -3.848 -3.166 -14.136 1.00 92.19 111 VAL A O 1
ATOM 834 N N . PRO A 1 112 ? -2.682 -2.589 -15.983 1.00 86.50 112 PRO A N 1
ATOM 835 C CA . PRO A 1 112 ? -2.332 -3.958 -16.345 1.00 86.50 112 PRO A CA 1
ATOM 836 C C . PRO A 1 112 ? -1.598 -4.656 -15.203 1.00 86.50 112 PRO A C 1
ATOM 838 O O . PRO A 1 112 ? -0.777 -4.029 -14.536 1.00 86.50 112 PRO A O 1
ATOM 841 N N . ASP A 1 113 ? -1.850 -5.950 -15.008 1.00 84.19 113 ASP A N 1
ATOM 842 C CA . ASP A 1 113 ? -1.139 -6.714 -13.986 1.00 84.19 113 ASP A CA 1
ATOM 843 C C . ASP A 1 113 ? 0.336 -6.862 -14.374 1.00 84.19 113 ASP A C 1
ATOM 845 O O . ASP A 1 113 ? 0.727 -7.688 -15.199 1.00 84.19 113 ASP A O 1
ATOM 849 N N . ARG A 1 114 ? 1.152 -5.991 -13.790 1.00 85.56 114 ARG A N 1
ATOM 850 C CA . ARG A 1 114 ? 2.611 -5.978 -13.883 1.00 85.56 114 ARG A CA 1
ATOM 851 C C . ARG A 1 114 ? 3.212 -6.145 -12.499 1.00 85.56 114 ARG A C 1
ATOM 853 O O . ARG A 1 114 ? 4.2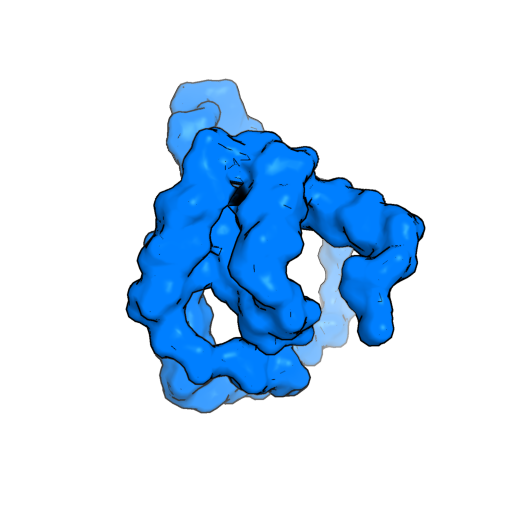67 -5.596 -12.198 1.00 85.56 114 ARG A O 1
ATOM 860 N N . THR A 1 115 ? 2.522 -6.857 -11.614 1.00 82.44 115 THR A N 1
ATOM 861 C CA . THR A 1 115 ? 2.901 -6.901 -10.203 1.00 82.44 115 THR A CA 1
ATOM 862 C C . THR A 1 115 ? 4.241 -7.600 -9.965 1.00 82.44 115 THR A C 1
ATOM 864 O O . THR A 1 115 ? 4.929 -7.293 -8.997 1.00 82.44 115 THR A O 1
ATOM 867 N N . ALA A 1 116 ? 4.679 -8.445 -10.900 1.00 82.75 116 ALA A N 1
ATOM 868 C CA . ALA A 1 116 ? 6.038 -8.982 -10.912 1.00 82.75 116 ALA A CA 1
ATOM 869 C C . ALA A 1 116 ? 7.124 -7.885 -10.908 1.00 82.75 116 ALA A C 1
ATOM 871 O O . ALA A 1 116 ? 8.154 -8.079 -10.271 1.00 82.75 116 ALA A O 1
ATOM 872 N N . LEU A 1 117 ? 6.879 -6.720 -11.529 1.00 81.62 117 LEU A N 1
ATOM 873 C CA . LEU A 1 117 ? 7.812 -5.585 -11.491 1.00 81.62 117 LEU A CA 1
ATOM 874 C C . LEU A 1 117 ? 7.974 -5.026 -10.070 1.00 81.62 117 LEU A C 1
ATOM 876 O O . LEU A 1 117 ? 9.056 -4.590 -9.708 1.00 81.62 117 LEU A O 1
ATOM 880 N N . LEU A 1 118 ? 6.934 -5.100 -9.229 1.00 77.94 118 LEU A N 1
ATOM 881 C CA . LEU A 1 118 ? 7.012 -4.659 -7.830 1.00 77.94 118 LEU A CA 1
ATOM 882 C C . LEU A 1 118 ? 7.797 -5.624 -6.928 1.00 77.94 118 LEU A C 1
ATOM 884 O O . LEU A 1 118 ? 8.153 -5.255 -5.815 1.00 77.94 118 LEU A O 1
ATOM 888 N N . ALA A 1 119 ? 8.014 -6.868 -7.363 1.00 76.56 119 ALA A N 1
ATOM 889 C CA . ALA A 1 119 ? 8.839 -7.842 -6.644 1.00 76.56 119 ALA A CA 1
ATOM 890 C C . ALA A 1 119 ? 10.317 -7.783 -7.069 1.00 76.56 119 ALA A C 1
ATOM 892 O O . ALA A 1 119 ? 11.154 -8.504 -6.522 1.00 76.56 119 ALA A O 1
ATOM 893 N N . SER A 1 120 ? 10.620 -6.960 -8.071 1.00 72.75 120 SER A N 1
ATOM 894 C CA . SER A 1 120 ? 11.950 -6.789 -8.626 1.00 72.75 120 SER A CA 1
ATOM 895 C C . SER A 1 120 ? 12.782 -5.845 -7.748 1.00 72.75 120 SER A C 1
ATOM 897 O O . SER A 1 120 ? 12.222 -4.926 -7.150 1.00 72.75 120 SER A O 1
ATOM 899 N N . PRO A 1 121 ? 14.111 -6.034 -7.636 1.00 68.62 121 PRO A N 1
ATOM 900 C CA . PRO A 1 121 ? 14.946 -5.264 -6.710 1.00 68.62 121 PRO A CA 1
ATOM 901 C C . PRO A 1 121 ? 15.067 -3.763 -7.035 1.00 68.62 121 PRO A C 1
ATOM 903 O O . PRO A 1 121 ? 15.711 -3.040 -6.274 1.00 68.62 121 PRO A O 1
ATOM 906 N N . GLU A 1 122 ? 14.517 -3.286 -8.155 1.00 67.69 122 GLU A N 1
ATOM 907 C CA . GLU A 1 122 ? 14.470 -1.859 -8.503 1.00 67.69 122 GLU A CA 1
ATOM 908 C C . GLU A 1 122 ? 13.330 -1.047 -7.855 1.00 67.69 122 GLU A C 1
ATOM 910 O O . GLU A 1 122 ? 13.369 0.184 -7.948 1.00 67.69 122 GLU A O 1
ATOM 915 N N . PHE A 1 123 ? 12.368 -1.694 -7.183 1.00 61.91 123 PHE A N 1
ATOM 916 C CA . PHE A 1 123 ? 11.311 -1.060 -6.373 1.00 61.91 123 PHE A CA 1
ATOM 917 C C . PHE A 1 123 ? 11.581 -1.194 -4.866 1.00 61.91 123 PHE A C 1
ATOM 919 O O . PHE A 1 123 ? 11.249 -0.230 -4.132 1.00 61.91 123 PHE A O 1
#

Sequence (123 aa):
GPGADPAYAFLRARVVRTALAADPLRRRAARSRRVHLPPLMPQVWGLKLFPRSGGADELALDQQLAALPAPARAAYVLRGLEQLPEDAVLRVLSAAGVADPGAAVRQAERVPDRTALLASPEF

Foldseek 3Di:
DVLPDPVVLVVLLVVLLVQLVPDVVVVVVVPPDDDDDDDPDPDDDDPPPPLPPDPPVLVVLVVLLVPARSLLNQLLCCCQVVVDDLVSQLVSCVSSVPPDNPVSNVSNVVRPNPCVSVVDPSD

Radius of gyration: 16.31 Å; chains: 1; bounding box: 42×45×33 Å

Secondary structure (DSSP, 8-state):
-GGG-HHHHHHHHHHHHHHHHT-HHHHHHTTTS---PPP-----TT---------HHHHHHHHHHHHS-HHHHHHHHHHHTS---HHHHHHHHHHTT-S-HHHHHHHHTTS---HHHHTSTT-